Protein 2EJX (pdb70)

Organism: Sulfurisphaera tokodaii (strain DSM 16993 / JCM 10545 / NBRC 100140 / 7) (NCBI:txid273063)

InterPro domains:
  IPR021578 STK_08120-like [PF11485] (2-136)
  IPR023393 START-like domain superfamily [G3DSA:3.30.530.20] (1-136)

Solvent-accessible surface area: 7338 Å² total; per-residue (Å²): 162,24,82,62,77,1,127,3,139,33,75,3,80,27,0,15,82,1,0,6,36,1,43,7,0,0,49,33,0,13,11,47,33,92,58,65,97,43,101,87,101,49,41,0,71,3,87,6,113,12,99,82,68,62,13,132,3,108,11,93,0,106,119,48,143,73,33,5,99,0,75,7,52,22,98,81,13,64,12,48,0,21,0,91,54,101,73,97,66,2,0,25,0,3,15,68,46,107,52,184,130,23,38,153,44,6,106,79,83,7,38,69,25,1,57,92,0,24,135,57,6,40,103,31,0,125,106,32,65,110,139,64,184,91

Structure (mmCIF, N/CA/C/O backbone):
data_2EJX
#
_entry.id   2EJX
#
_cell.length_a   54.887
_cell.length_b   70.446
_cell.length_c   35.230
_cell.angle_alpha   90.00
_cell.angle_beta   90.00
_cell.angle_gamma   90.00
#
_symmetry.space_group_name_H-M   'P 21 21 2'
#
loop_
_entity.id
_entity.type
_entity.pdbx_description
1 polymer STK_08120
2 water water
#
loop_
_atom_site.group_PDB
_atom_site.id
_atom_site.type_symbol
_atom_site.label_atom_id
_atom_site.label_alt_id
_atom_site.label_comp_id
_atom_site.label_asym_id
_atom_site.label_entity_id
_atom_site.label_seq_id
_atom_site.pdbx_PDB_ins_code
_atom_site.Cartn_x
_atom_site.Cartn_y
_atom_site.Cartn_z
_atom_site.occupancy
_atom_site.B_iso_or_equiv
_atom_site.auth_seq_id
_atom_site.auth_comp_id
_atom_site.auth_asym_id
_atom_site.auth_atom_id
_atom_site.pdbx_PDB_model_num
ATOM 1 N N . LYS A 1 6 ? 3.547 10.992 16.532 1.00 40.35 3 LYS A N 1
ATOM 2 C CA . LYS A 1 6 ? 4.434 9.918 15.994 1.00 38.86 3 LYS A CA 1
ATOM 3 C C . LYS A 1 6 ? 5.197 10.415 14.776 1.00 37.68 3 LYS A C 1
ATOM 4 O O . LYS A 1 6 ? 4.697 11.291 14.047 1.00 38.02 3 LYS A O 1
ATOM 10 N N . VAL A 1 7 ? 6.402 9.869 14.572 1.00 34.10 4 VAL A N 1
ATOM 11 C CA . VAL A 1 7 ? 7.264 10.182 13.423 1.00 32.96 4 VAL A CA 1
ATOM 12 C C . VAL A 1 7 ? 7.311 8.869 12.660 1.00 31.48 4 VAL A C 1
ATOM 13 O O . VAL A 1 7 ? 7.441 7.815 13.282 1.00 31.19 4 VAL A O 1
ATOM 17 N N . GLU A 1 8 ? 7.159 8.911 11.337 1.00 30.00 5 GLU A N 1
ATOM 18 C CA . GLU A 1 8 ? 7.261 7.663 10.584 1.00 29.39 5 GLU A CA 1
ATOM 19 C C . GLU A 1 8 ? 7.919 7.802 9.231 1.00 26.67 5 GLU A C 1
ATOM 20 O O . GLU A 1 8 ? 8.150 8.905 8.757 1.00 26.74 5 GLU A O 1
ATOM 26 N N . LYS A 1 9 ? 8.176 6.661 8.602 1.00 25.09 6 LYS A N 1
ATOM 27 C CA . LYS A 1 9 ? 8.914 6.628 7.356 1.00 22.54 6 LYS A CA 1
ATOM 28 C C . LYS A 1 9 ? 8.640 5.300 6.696 1.00 22.33 6 LYS A C 1
ATOM 29 O O . LYS A 1 9 ? 8.756 4.266 7.331 1.00 22.08 6 LYS A O 1
ATOM 35 N N . GLU A 1 10 ? 8.324 5.329 5.397 1.00 21.77 7 GLU A N 1
ATOM 36 C CA . GLU A 1 10 ? 8.190 4.143 4.599 1.00 21.52 7 GLU A CA 1
ATOM 37 C C . GLU A 1 10 ? 9.546 3.890 4.012 1.00 22.56 7 GLU A C 1
ATOM 38 O O . GLU A 1 10 ? 10.223 4.849 3.622 1.00 23.42 7 GLU A O 1
ATOM 44 N N . ILE A 1 11 ? 9.958 2.619 4.006 1.00 21.84 8 ILE A N 1
ATOM 45 C CA . ILE A 1 11 ? 11.204 2.212 3.380 1.00 22.42 8 ILE A CA 1
ATOM 46 C C . ILE A 1 11 ? 10.905 1.144 2.359 1.00 23.29 8 ILE A C 1
ATOM 47 O O . ILE A 1 11 ? 10.237 0.138 2.666 1.00 23.36 8 ILE A O 1
ATOM 52 N N . LYS A 1 12 ? 11.465 1.334 1.161 1.00 23.89 9 LYS A N 1
ATOM 53 C CA . LYS A 1 12 ? 11.398 0.386 0.069 1.00 25.04 9 LYS A CA 1
ATOM 54 C C . LYS A 1 12 ? 12.718 -0.383 -0.016 1.00 25.13 9 LYS A C 1
ATOM 55 O O . LYS A 1 12 ? 13.795 0.218 0.072 1.00 24.46 9 LYS A O 1
ATOM 61 N N . THR A 1 13 ? 12.638 -1.696 -0.197 1.00 25.64 10 THR A N 1
ATOM 62 C CA . THR A 1 13 ? 13.839 -2.529 -0.249 1.00 26.78 10 THR A CA 1
ATOM 63 C C . THR A 1 13 ? 13.731 -3.644 -1.282 1.00 26.06 10 THR A C 1
ATOM 64 O O . THR A 1 13 ? 12.664 -4.208 -1.498 1.00 26.40 10 THR A O 1
ATOM 68 N N . ASN A 1 14 ? 14.844 -3.906 -1.964 1.00 27.79 11 ASN A N 1
ATOM 69 C CA . ASN A 1 14 ? 15.012 -5.087 -2.792 1.00 27.62 11 ASN A CA 1
ATOM 70 C C . ASN A 1 14 ? 15.725 -6.222 -2.077 1.00 27.51 11 ASN A C 1
ATOM 71 O O . ASN A 1 14 ? 16.050 -7.252 -2.693 1.00 27.17 11 ASN A O 1
ATOM 76 N N . GLN A 1 15 ? 16.037 -6.042 -0.793 1.00 26.90 12 GLN A N 1
ATOM 77 C CA . GLN A 1 15 ? 16.677 -7.106 -0.035 1.00 27.83 12 GLN A CA 1
ATOM 78 C C . GLN A 1 15 ? 15.575 -8.051 0.439 1.00 28.57 12 GLN A C 1
ATOM 79 O O . GLN A 1 15 ? 14.392 -7.669 0.413 1.00 30.34 12 GLN A O 1
ATOM 85 N N . ASP A 1 16 ? 15.925 -9.265 0.847 1.00 27.78 13 ASP A N 1
ATOM 86 C CA . ASP A 1 16 ? 14.918 -10.208 1.325 1.00 29.79 13 ASP A CA 1
ATOM 87 C C . ASP A 1 16 ? 14.257 -9.564 2.532 1.00 28.82 13 ASP A C 1
ATOM 88 O O . ASP A 1 16 ? 14.918 -9.294 3.537 1.00 26.62 13 ASP A O 1
ATOM 93 N N . ILE A 1 17 ? 12.961 -9.342 2.425 1.00 28.59 14 ILE A N 1
ATOM 94 C CA . ILE A 1 17 ? 12.243 -8.574 3.439 1.00 29.53 14 ILE A CA 1
ATOM 95 C C . ILE A 1 17 ? 12.283 -9.207 4.820 1.00 28.81 14 ILE A C 1
ATOM 96 O O . ILE A 1 17 ? 12.220 -8.509 5.806 1.00 28.22 14 ILE A O 1
ATOM 101 N N . ASP A 1 18 ? 12.371 -10.526 4.889 1.00 28.16 15 ASP A N 1
ATOM 102 C CA . ASP A 1 18 ? 12.331 -11.179 6.153 1.00 27.56 15 ASP A CA 1
ATOM 103 C C . ASP A 1 18 ? 13.675 -11.053 6.834 1.00 25.81 15 ASP A C 1
ATOM 104 O O . ASP A 1 18 ? 13.758 -10.829 8.038 1.00 26.07 15 ASP A O 1
ATOM 109 N N . VAL A 1 19 ? 14.732 -11.061 6.041 1.00 23.30 16 VAL A N 1
ATOM 110 C CA . VAL A 1 19 ? 16.063 -10.735 6.572 1.00 21.74 16 VAL A CA 1
ATOM 111 C C . VAL A 1 19 ? 16.117 -9.316 7.109 1.00 20.95 16 VAL A C 1
ATOM 112 O O . VAL A 1 19 ? 16.658 -9.093 8.188 1.00 20.66 16 VAL A O 1
ATOM 116 N N . VAL A 1 20 ? 15.570 -8.374 6.360 1.00 19.97 17 VAL A N 1
ATOM 117 C CA . VAL A 1 20 ? 15.566 -6.991 6.786 1.00 21.10 17 VAL A CA 1
ATOM 118 C C . VAL A 1 20 ? 14.825 -6.791 8.112 1.00 21.34 17 VAL A C 1
ATOM 119 O O . VAL A 1 20 ? 15.301 -6.091 9.015 1.00 20.68 17 VAL A O 1
ATOM 123 N N . MET A 1 21 ? 13.627 -7.357 8.179 1.00 22.75 18 MET A N 1
ATOM 124 C CA . MET A 1 21 ? 12.834 -7.341 9.421 1.00 23.89 18 MET A CA 1
ATOM 125 C C . MET A 1 21 ? 13.613 -7.949 10.598 1.00 25.27 18 MET A C 1
ATOM 126 O O . MET A 1 21 ? 13.584 -7.422 11.727 1.00 25.61 18 MET A O 1
ATOM 131 N N . THR A 1 22 ? 14.257 -9.086 10.373 1.00 24.55 19 THR A N 1
ATOM 132 C CA . THR A 1 22 ? 15.089 -9.706 11.400 1.00 25.32 19 THR A CA 1
ATOM 133 C C . THR A 1 22 ? 16.210 -8.797 11.912 1.00 24.46 19 THR A C 1
ATOM 134 O O . THR A 1 22 ? 16.444 -8.725 13.117 1.00 24.84 19 THR A O 1
ATOM 138 N N . ILE A 1 23 ? 16.915 -8.108 11.001 1.00 23.16 20 ILE A N 1
ATOM 139 C CA . ILE A 1 23 ? 17.926 -7.149 11.385 1.00 22.91 20 ILE A CA 1
ATOM 140 C C . ILE A 1 23 ? 17.314 -5.993 12.214 1.00 23.13 20 ILE A C 1
ATOM 141 O O . ILE A 1 23 ? 17.881 -5.596 13.216 1.00 23.43 20 ILE A O 1
ATOM 146 N N . PHE A 1 24 ? 16.159 -5.512 11.829 1.00 23.59 21 PHE A N 1
ATOM 147 C CA . PHE A 1 24 ? 15.501 -4.438 12.579 1.00 24.92 21 PHE A CA 1
ATOM 148 C C . PHE A 1 24 ? 15.105 -4.896 13.998 1.00 25.36 21 PHE A C 1
ATOM 149 O O . PHE A 1 24 ? 15.045 -4.059 14.916 1.00 26.24 21 PHE A O 1
ATOM 157 N N . SER A 1 25 ? 14.923 -6.216 14.187 1.00 25.19 22 SER A N 1
ATOM 158 C CA . SER A 1 25 ? 14.604 -6.793 15.540 1.00 24.74 22 SER A CA 1
ATOM 159 C C . SER A 1 25 ? 15.820 -6.850 16.455 1.00 26.09 22 SER A C 1
ATOM 160 O O . SER A 1 25 ? 15.705 -7.146 17.645 1.00 25.22 22 SER A O 1
ATOM 163 N N . ASP A 1 26 ? 17.016 -6.626 15.908 1.00 24.90 23 ASP A N 1
ATOM 164 C CA . ASP A 1 26 ? 18.215 -6.449 16.730 1.00 26.80 23 ASP A CA 1
ATOM 165 C C . ASP A 1 26 ? 18.380 -4.998 17.197 1.00 27.32 23 ASP A C 1
ATOM 166 O O . ASP A 1 26 ? 18.670 -4.091 16.402 1.00 25.87 23 ASP A O 1
ATOM 171 N N . PRO A 1 27 ? 18.247 -4.760 18.516 1.00 27.02 24 PRO A N 1
ATOM 172 C CA . PRO A 1 27 ? 18.319 -3.362 18.918 1.00 26.79 24 PRO A CA 1
ATOM 173 C C . PRO A 1 27 ? 19.692 -2.743 18.723 1.00 25.85 24 PRO A C 1
ATOM 174 O O . PRO A 1 27 ? 19.799 -1.528 18.622 1.00 26.28 24 PRO A O 1
ATOM 178 N N . ALA A 1 28 ? 20.742 -3.562 18.632 1.00 24.72 25 ALA A N 1
ATOM 179 C CA . ALA A 1 28 ? 22.086 -3.058 18.375 1.00 25.78 25 ALA A CA 1
ATOM 180 C C . ALA A 1 28 ? 22.166 -2.450 16.976 1.00 25.16 25 ALA A C 1
ATOM 181 O O . ALA A 1 28 ? 23.038 -1.650 16.683 1.00 25.85 25 ALA A O 1
ATOM 183 N N . PHE A 1 29 ? 21.254 -2.860 16.110 1.00 24.79 26 PHE A N 1
ATOM 184 C CA . PHE A 1 29 ? 21.139 -2.226 14.794 1.00 24.85 26 PHE A CA 1
ATOM 185 C C . PHE A 1 29 ? 20.271 -0.988 14.869 1.00 24.23 26 PHE A C 1
ATOM 186 O O . PHE A 1 29 ? 20.734 0.169 14.637 1.00 26.04 26 PHE A O 1
ATOM 194 N N . THR A 1 30 ? 19.030 -1.232 15.296 1.00 25.23 27 THR A N 1
ATOM 195 C CA . THR A 1 30 ? 17.914 -0.297 15.132 1.00 24.13 27 THR A CA 1
ATOM 196 C C . THR A 1 30 ? 18.079 0.976 15.968 1.00 24.07 27 THR A C 1
ATOM 197 O O . THR A 1 30 ? 17.801 2.068 15.475 1.00 23.62 27 THR A O 1
ATOM 201 N N . ILE A 1 31 ? 18.522 0.846 17.219 1.00 24.67 28 ILE A N 1
ATOM 202 C CA . ILE A 1 31 ? 18.589 2.004 18.115 1.00 24.69 28 ILE A CA 1
ATOM 203 C C . ILE A 1 31 ? 19.657 3.025 17.682 1.00 25.32 28 ILE A C 1
ATOM 204 O O . ILE A 1 31 ? 19.343 4.200 17.569 1.00 25.25 28 ILE A O 1
ATOM 209 N N . PRO A 1 32 ? 20.926 2.596 17.433 1.00 25.65 29 PRO A N 1
ATOM 210 C CA . PRO A 1 32 ? 21.903 3.566 16.936 1.00 26.26 29 PRO A CA 1
ATOM 211 C C . PRO A 1 32 ? 21.525 4.170 15.575 1.00 25.80 29 PRO A C 1
ATOM 212 O O . PRO A 1 32 ? 21.832 5.336 15.305 1.00 26.45 29 PRO A O 1
ATOM 216 N N . GLN A 1 33 ? 20.820 3.410 14.758 1.00 25.71 30 GLN A N 1
ATOM 217 C CA . GLN A 1 33 ? 20.396 3.909 13.424 1.00 25.18 30 GLN A CA 1
ATOM 218 C C . GLN A 1 33 ? 19.343 5.000 13.476 1.00 26.33 30 GLN A C 1
ATOM 219 O O . GLN A 1 33 ? 19.326 5.860 12.582 1.00 25.64 30 GLN A O 1
ATOM 225 N N . ILE A 1 34 ? 18.464 4.934 14.496 1.00 24.61 31 ILE A N 1
ATOM 226 C CA . ILE A 1 34 ? 17.254 5.791 14.539 1.00 25.34 31 ILE A CA 1
ATOM 227 C C . ILE A 1 34 ? 17.263 6.854 15.627 1.00 24.25 31 ILE A C 1
ATOM 228 O O . ILE A 1 34 ? 16.914 8.016 15.383 1.00 23.51 31 ILE A O 1
ATOM 233 N N . PHE A 1 35 ? 17.707 6.481 16.833 1.00 25.83 32 PHE A N 1
ATOM 234 C CA . PHE A 1 35 ? 17.654 7.404 17.955 1.00 26.13 32 PHE A CA 1
ATOM 235 C C . PHE A 1 35 ? 18.676 8.535 17.777 1.00 26.62 32 PHE A C 1
ATOM 236 O O . PHE A 1 35 ? 19.678 8.329 17.093 1.00 26.57 32 PHE A O 1
ATOM 244 N N . PRO A 1 36 ? 18.404 9.743 18.342 1.00 26.70 33 PRO A N 1
ATOM 245 C CA . PRO A 1 36 ? 19.372 10.842 18.170 1.00 26.81 33 PRO A CA 1
ATOM 246 C C . PRO A 1 36 ? 20.705 10.636 18.883 1.00 26.71 33 PRO A C 1
ATOM 247 O O . PRO A 1 36 ? 20.730 10.520 20.109 1.00 28.32 33 PRO A O 1
ATOM 251 N N . GLY A 1 37 ? 21.792 10.613 18.119 1.00 26.28 34 GLY A N 1
ATOM 252 C CA . GLY A 1 37 ? 23.152 10.759 18.675 1.00 26.81 34 GLY A CA 1
ATOM 253 C C . GLY A 1 37 ? 23.537 9.687 19.687 1.00 26.18 34 GLY A C 1
ATOM 254 O O . GLY A 1 37 ? 24.161 9.992 20.701 1.00 25.63 34 GLY A O 1
ATOM 255 N N . ILE A 1 38 ? 23.187 8.433 19.389 1.00 26.17 35 ILE A N 1
ATOM 256 C CA . ILE A 1 38 ? 23.561 7.287 20.242 1.00 27.20 35 ILE A CA 1
ATOM 257 C C . ILE A 1 38 ? 25.084 7.104 20.304 1.00 27.94 35 ILE A C 1
ATOM 258 O O . ILE A 1 38 ? 25.743 7.001 19.269 1.00 28.22 35 ILE A O 1
ATOM 263 N N . ALA A 1 39 ? 25.641 7.095 21.512 1.00 29.90 36 ALA A N 1
ATOM 264 C CA . ALA A 1 39 ? 27.096 6.959 21.683 1.00 31.61 36 ALA A CA 1
ATOM 265 C C . ALA A 1 39 ? 27.521 5.697 22.475 1.00 32.85 36 ALA A C 1
ATOM 266 O O . ALA A 1 39 ? 28.719 5.358 22.523 1.00 34.29 36 ALA A O 1
ATOM 268 N N . SER A 1 40 ? 26.545 5.046 23.095 1.00 32.18 37 SER A N 1
ATOM 269 C CA . SER A 1 40 ? 26.725 3.784 23.816 1.00 33.34 37 SER A CA 1
ATOM 270 C C . SER A 1 40 ? 25.531 2.862 23.588 1.00 33.27 37 SER A C 1
ATOM 271 O O . SER A 1 40 ? 24.405 3.322 23.480 1.00 32.68 37 SER A O 1
ATOM 274 N N . ILE A 1 41 ? 25.772 1.554 23.487 1.00 33.41 38 ILE A N 1
ATOM 275 C CA . ILE A 1 41 ? 24.686 0.583 23.404 1.00 35.10 38 ILE A CA 1
ATOM 276 C C . ILE A 1 41 ? 25.192 -0.728 24.013 1.00 36.38 38 ILE A C 1
ATOM 277 O O . ILE A 1 41 ? 26.331 -1.099 23.781 1.00 36.27 38 ILE A O 1
ATOM 282 N N . LYS A 1 42 ? 24.351 -1.352 24.832 1.00 38.23 39 LYS A N 1
ATOM 283 C CA . LYS A 1 42 ? 24.642 -2.623 25.485 1.00 40.34 39 LYS A CA 1
ATOM 284 C C . LYS A 1 42 ? 23.556 -3.593 25.083 1.00 41.84 39 LYS A C 1
ATOM 285 O O . LYS A 1 42 ? 22.373 -3.334 25.319 1.00 41.41 39 LYS A O 1
ATOM 291 N N . CYS A 1 43 ? 23.956 -4.704 24.468 1.00 43.82 40 CYS A N 1
ATOM 292 C CA . CYS A 1 43 ? 23.017 -5.696 23.920 1.00 46.65 40 CYS A CA 1
ATOM 293 C C . CYS A 1 43 ? 23.376 -7.143 24.260 1.00 48.15 40 CYS A C 1
ATOM 294 O O . CYS A 1 43 ? 23.410 -8.040 23.401 1.00 48.61 40 CYS A O 1
ATOM 297 N N . ILE A 1 44 ? 23.707 -7.293 25.528 1.00 49.41 41 ILE A N 1
ATOM 298 C CA . ILE A 1 44 ? 23.733 -8.523 26.306 1.00 51.30 41 ILE A CA 1
ATOM 299 C C . ILE A 1 44 ? 22.806 -9.669 25.817 1.00 51.73 41 ILE A C 1
ATOM 300 O O . ILE A 1 44 ? 23.177 -10.429 24.912 1.00 51.99 41 ILE A O 1
ATOM 305 N N . GLU A 1 45 ? 21.627 -9.787 26.445 1.00 51.76 42 GLU A N 1
ATOM 306 C CA . GLU A 1 45 ? 20.555 -10.700 26.055 1.00 52.08 42 GLU A CA 1
ATOM 307 C C . GLU A 1 45 ? 19.938 -10.135 24.764 1.00 51.42 42 GLU A C 1
ATOM 308 O O . GLU A 1 45 ? 19.845 -8.905 24.625 1.00 51.46 42 GLU A O 1
ATOM 314 N N . PRO A 1 46 ? 19.500 -11.019 23.823 1.00 50.46 43 PRO A N 1
ATOM 315 C CA . PRO A 1 46 ? 19.209 -10.600 22.418 1.00 48.86 43 PRO A CA 1
ATOM 316 C C . PRO A 1 46 ? 17.981 -9.703 22.254 1.00 46.95 43 PRO A C 1
ATOM 317 O O . PRO A 1 46 ? 17.799 -9.059 21.198 1.00 47.06 43 PRO A O 1
ATOM 321 N N . GLU A 1 47 ? 17.137 -9.665 23.276 1.00 43.23 44 GLU A N 1
ATOM 322 C CA . GLU A 1 47 ? 15.941 -8.860 23.194 1.00 41.25 44 GLU A CA 1
ATOM 323 C C . GLU A 1 47 ? 15.941 -7.656 24.137 1.00 38.84 44 GLU A C 1
ATOM 324 O O . GLU A 1 47 ? 14.917 -7.022 24.264 1.00 39.38 44 GLU A O 1
ATOM 330 N N . ILE A 1 48 ? 17.066 -7.375 24.801 1.00 35.91 45 ILE A N 1
ATOM 331 C CA . ILE A 1 48 ? 17.154 -6.241 25.732 1.00 35.11 45 ILE A CA 1
ATOM 332 C C . ILE A 1 48 ? 18.291 -5.314 25.379 1.00 33.81 45 ILE A C 1
ATOM 333 O O . ILE A 1 48 ? 19.347 -5.762 24.947 1.00 34.71 45 ILE A O 1
ATOM 338 N N . PHE A 1 49 ? 18.097 -4.011 25.587 1.00 31.45 46 PHE A N 1
ATOM 339 C CA . PHE A 1 49 ? 19.155 -3.084 25.337 1.00 30.21 46 PHE A CA 1
ATOM 340 C C . PHE A 1 49 ? 19.150 -1.937 26.332 1.00 30.32 46 PHE A C 1
ATOM 341 O O . PHE A 1 49 ? 18.116 -1.605 26.907 1.00 29.56 46 PHE A O 1
ATOM 349 N N . GLU A 1 50 ? 20.324 -1.359 26.506 1.00 30.57 47 GLU A N 1
ATOM 350 C CA . GLU A 1 50 ? 20.486 -0.063 27.157 1.00 31.8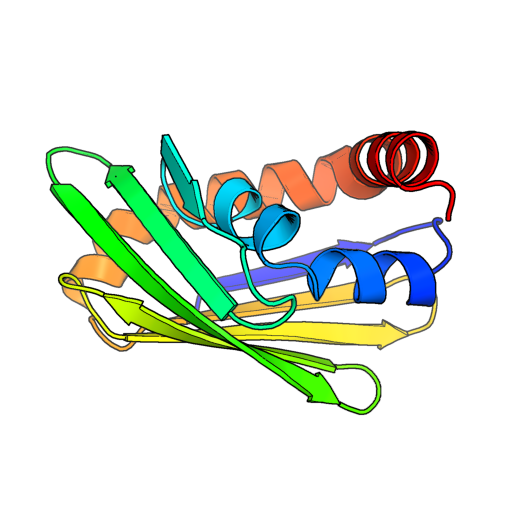1 47 GLU A CA 1
ATOM 351 C C . GLU A 1 50 ? 21.365 0.780 26.255 1.00 31.82 47 GLU A C 1
ATOM 352 O O . GLU A 1 50 ? 22.407 0.315 25.742 1.00 33.01 47 GLU A O 1
ATOM 358 N N . ALA A 1 51 ? 20.986 2.040 26.085 1.00 30.46 48 ALA A N 1
ATOM 359 C CA . ALA A 1 51 ? 21.774 2.926 25.275 1.00 29.03 48 ALA A CA 1
ATOM 360 C C . ALA A 1 51 ? 21.821 4.339 25.873 1.00 28.74 48 ALA A C 1
ATOM 361 O O . ALA A 1 51 ? 20.982 4.704 26.691 1.00 27.97 48 ALA A O 1
ATOM 363 N N . GLU A 1 52 ? 22.832 5.083 25.455 1.00 28.30 49 GLU A N 1
ATOM 364 C CA . GLU A 1 52 ? 23.033 6.464 25.859 1.00 29.53 49 GLU A CA 1
ATOM 365 C C . GLU A 1 52 ? 23.239 7.293 24.619 1.00 27.98 49 GLU A C 1
ATOM 366 O O . GLU A 1 52 ? 23.963 6.912 23.700 1.00 26.56 49 GLU A O 1
ATOM 372 N N . GLY A 1 53 ? 22.605 8.458 24.587 1.00 27.83 50 GLY A N 1
ATOM 373 C CA . GLY A 1 53 ? 22.839 9.360 23.495 1.00 27.67 50 GLY A CA 1
ATOM 374 C C . GLY A 1 53 ? 22.773 10.813 23.967 1.00 28.70 50 GLY A C 1
ATOM 375 O O . GLY A 1 53 ? 22.493 11.093 25.135 1.00 26.62 50 GLY A O 1
ATOM 376 N N . LYS A 1 54 ? 22.986 11.712 23.016 1.00 29.07 51 LYS A N 1
ATOM 377 C CA . LYS A 1 54 ? 22.842 13.158 23.237 1.00 30.49 51 LYS A CA 1
ATOM 378 C C . LYS A 1 54 ? 22.372 13.870 21.962 1.00 31.26 51 LYS A C 1
ATOM 379 O O . LYS A 1 54 ? 22.769 13.509 20.844 1.00 32.77 51 LYS A O 1
ATOM 385 N N . PHE A 1 55 ? 21.514 14.879 22.127 1.00 30.39 52 PHE A N 1
ATOM 386 C CA . PHE A 1 55 ? 21.199 15.804 21.039 1.00 30.30 52 PHE A CA 1
ATOM 387 C C . PHE A 1 55 ? 21.005 17.177 21.680 1.00 29.88 52 PHE A C 1
ATOM 388 O O . PHE A 1 55 ? 20.494 17.273 22.809 1.00 29.19 52 PHE A O 1
ATOM 396 N N . LEU A 1 56 ? 21.445 18.210 20.977 1.00 29.57 53 LEU A N 1
ATOM 397 C CA . LEU A 1 56 ? 21.560 19.543 21.564 1.00 30.83 53 LEU A CA 1
ATOM 398 C C . LEU A 1 56 ? 22.302 19.421 22.910 1.00 31.22 53 LEU A C 1
ATOM 399 O O . LEU A 1 56 ? 23.296 18.690 22.988 1.00 31.31 53 LEU A O 1
ATOM 404 N N . ALA A 1 57 ? 21.824 20.099 23.957 1.00 32.03 54 ALA A N 1
ATOM 405 C CA . ALA A 1 57 ? 22.458 20.003 25.278 1.00 31.64 54 ALA A CA 1
ATOM 406 C C . ALA A 1 57 ? 22.006 18.810 26.121 1.00 31.42 54 ALA A C 1
ATOM 407 O O . ALA A 1 57 ? 22.440 18.660 27.270 1.00 32.22 54 ALA A O 1
ATOM 409 N N . PHE A 1 58 ? 21.193 17.928 25.541 1.00 30.19 55 PHE A N 1
ATOM 410 C CA . PHE A 1 58 ? 20.507 16.921 26.317 1.00 29.91 55 PHE A CA 1
ATOM 411 C C . PHE A 1 58 ? 21.012 15.498 26.159 1.00 29.15 55 PHE A C 1
ATOM 412 O O . PHE A 1 58 ? 20.683 14.851 25.190 1.00 28.41 55 PHE A O 1
ATOM 420 N N . SER A 1 59 ? 21.763 15.024 27.144 1.00 29.44 56 SER A N 1
ATOM 421 C CA . SER A 1 59 ? 22.099 13.605 27.249 1.00 30.34 56 SER A CA 1
ATOM 422 C C . SER A 1 59 ? 20.911 12.810 27.740 1.00 29.97 56 SER A C 1
ATOM 423 O O . SER A 1 59 ? 20.105 13.278 28.571 1.00 31.05 56 SER A O 1
ATOM 426 N N . TYR A 1 60 ? 20.800 11.570 27.265 1.00 29.52 57 TYR A N 1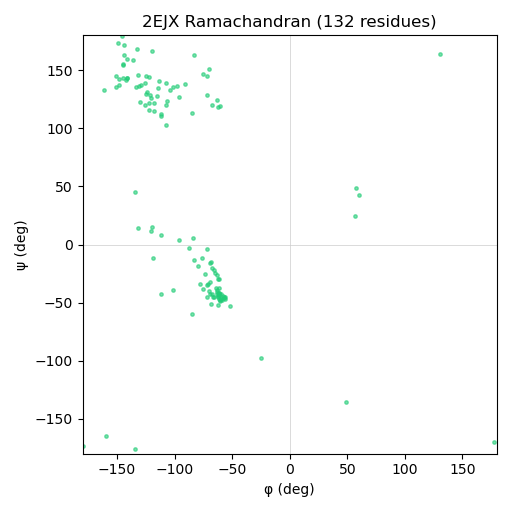
ATOM 427 C CA . TYR A 1 60 ? 19.734 10.722 27.734 1.00 28.31 57 TYR A CA 1
ATOM 428 C C . TYR A 1 60 ? 20.219 9.285 27.803 1.00 28.97 57 TYR A C 1
ATOM 429 O O . TYR A 1 60 ? 21.193 8.908 27.127 1.00 28.90 57 TYR A O 1
ATOM 438 N N . LYS A 1 61 ? 19.563 8.535 28.673 1.00 28.74 58 LYS A N 1
ATOM 439 C CA . LYS A 1 61 ? 19.792 7.095 28.848 1.00 30.35 58 LYS A CA 1
ATOM 440 C C . LYS A 1 61 ? 18.512 6.391 28.499 1.00 31.14 58 LYS A C 1
ATOM 441 O O . LYS A 1 61 ? 17.465 6.661 29.112 1.00 32.11 58 LYS A O 1
ATOM 447 N N . VAL A 1 62 ? 18.562 5.489 27.529 1.00 30.51 59 VAL A N 1
ATOM 448 C CA . VAL A 1 62 ? 17.378 4.755 27.141 1.00 30.21 59 VAL A CA 1
ATOM 449 C C . VAL A 1 62 ? 17.667 3.240 27.306 1.00 29.61 59 VAL A C 1
ATOM 450 O O . VAL A 1 62 ? 18.816 2.785 27.135 1.00 31.10 59 VAL A O 1
ATOM 454 N N . LYS A 1 63 ? 16.649 2.502 27.723 1.00 28.63 60 LYS A N 1
ATOM 455 C CA . LYS A 1 63 ? 16.734 1.030 27.749 1.00 28.14 60 LYS A CA 1
ATOM 456 C C . LYS A 1 63 ? 15.362 0.469 27.389 1.00 26.70 60 LYS A C 1
ATOM 457 O O . LYS A 1 63 ? 14.357 1.172 27.387 1.00 27.81 60 LYS A O 1
ATOM 463 N N . GLY A 1 64 ? 15.292 -0.793 27.016 1.00 25.86 61 GLY A N 1
ATOM 464 C CA . GLY A 1 64 ? 14.033 -1.313 26.553 1.00 25.06 61 GLY A CA 1
ATOM 465 C C . GLY A 1 64 ? 14.115 -2.775 26.096 1.00 25.16 61 GLY A C 1
ATOM 466 O O . GLY A 1 64 ? 15.132 -3.424 26.296 1.00 24.72 61 GLY A O 1
ATOM 467 N N . ARG A 1 65 ? 13.040 -3.234 25.475 1.00 26.19 62 ARG A N 1
ATOM 468 C CA . ARG A 1 65 ? 12.837 -4.652 25.119 1.00 27.91 62 ARG 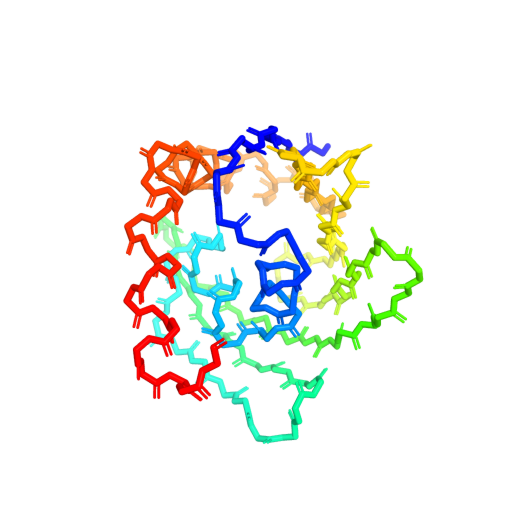A CA 1
ATOM 469 C C . ARG A 1 65 ? 12.175 -4.763 23.764 1.00 28.10 62 ARG A C 1
ATOM 470 O O . ARG A 1 65 ? 11.318 -3.976 23.424 1.00 28.43 62 ARG A O 1
ATOM 478 N N . VAL A 1 66 ? 12.580 -5.775 22.997 1.00 28.37 63 VAL A N 1
ATOM 479 C CA . VAL A 1 66 ? 12.060 -6.033 21.663 1.00 28.04 63 VAL A CA 1
ATOM 480 C C . VAL A 1 66 ? 11.095 -7.216 21.709 1.00 29.41 63 VAL A C 1
ATOM 481 O O . VAL A 1 66 ? 11.375 -8.254 22.356 1.00 29.63 63 VAL A O 1
ATOM 485 N N . TYR A 1 67 ? 9.942 -7.041 21.074 1.00 29.58 64 TYR A N 1
ATOM 486 C CA . TYR A 1 67 ? 8.964 -8.081 20.944 1.00 30.97 64 TYR A CA 1
ATOM 487 C C . TYR A 1 67 ? 8.752 -8.299 19.457 1.00 32.54 64 TYR A C 1
ATOM 488 O O . TYR A 1 67 ? 8.551 -7.343 18.693 1.00 31.72 64 TYR A O 1
ATOM 497 N N . LYS A 1 68 ? 8.858 -9.562 19.060 1.00 33.16 65 LYS A N 1
ATOM 498 C CA . LYS A 1 68 ? 8.635 -9.986 17.689 1.00 34.12 65 LYS A CA 1
ATOM 499 C C . LYS A 1 68 ? 7.226 -10.541 17.495 1.00 34.36 65 LYS A C 1
ATOM 500 O O . LYS A 1 68 ? 6.713 -11.301 18.334 1.00 36.40 65 LYS A O 1
ATOM 506 N N . GLY A 1 69 ? 6.583 -10.155 16.399 1.00 33.65 66 GLY A N 1
ATOM 50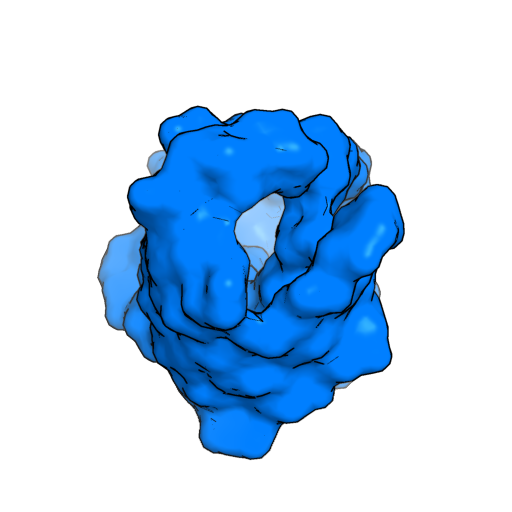7 C CA . GLY A 1 69 ? 5.263 -10.638 16.069 1.00 32.93 66 GLY A CA 1
ATOM 508 C C . GLY A 1 69 ? 5.179 -11.046 14.621 1.00 32.46 66 GLY A C 1
ATOM 509 O O . GLY A 1 69 ? 6.168 -11.026 13.899 1.00 32.27 66 GLY A O 1
ATOM 510 N N . VAL A 1 70 ? 3.993 -11.428 14.183 1.00 32.08 67 VAL A N 1
ATOM 511 C CA . VAL A 1 70 ? 3.802 -11.674 12.779 1.00 32.07 67 VAL A CA 1
ATOM 512 C C . VAL A 1 70 ? 4.064 -10.346 12.077 1.00 31.36 67 VAL A C 1
ATOM 513 O O . VAL A 1 70 ? 3.422 -9.332 12.345 1.00 30.32 67 VAL A O 1
ATOM 517 N N . ASP A 1 71 ? 5.068 -10.352 11.220 1.00 31.40 68 ASP A N 1
ATOM 518 C CA . ASP A 1 71 ? 5.324 -9.193 10.329 1.00 31.78 68 ASP A CA 1
ATOM 519 C C . ASP A 1 71 ? 5.533 -7.873 11.069 1.00 31.37 68 ASP A C 1
ATOM 520 O O . ASP A 1 71 ? 5.357 -6.783 10.510 1.00 31.47 68 ASP A O 1
ATOM 525 N N . GLU A 1 72 ? 5.968 -7.959 12.323 1.00 31.45 69 GLU A N 1
ATOM 526 C CA . GLU A 1 72 ? 6.101 -6.757 13.130 1.00 32.47 69 GLU A CA 1
ATOM 527 C C . GLU A 1 72 ? 7.203 -6.904 14.159 1.00 31.12 69 GLU A C 1
ATOM 528 O O . GLU A 1 72 ? 7.446 -8.004 14.663 1.00 31.41 69 GLU A O 1
ATOM 534 N N . VAL A 1 73 ? 7.904 -5.804 14.433 1.00 29.55 70 VAL A N 1
ATOM 535 C CA . VAL A 1 73 ? 8.887 -5.730 15.512 1.00 28.36 70 VAL A CA 1
ATOM 536 C C . VAL A 1 73 ? 8.439 -4.535 16.366 1.00 28.91 70 VAL A C 1
ATOM 537 O O . VAL A 1 73 ? 8.226 -3.471 15.843 1.00 26.79 70 VAL A O 1
ATOM 541 N N . ARG A 1 74 ? 8.315 -4.722 17.678 1.00 29.16 71 ARG A N 1
ATOM 542 C CA . ARG A 1 74 ? 7.832 -3.672 18.552 1.00 30.64 71 ARG A CA 1
ATOM 543 C C . ARG A 1 74 ? 8.889 -3.496 19.639 1.00 29.05 71 ARG A C 1
ATOM 544 O O . ARG A 1 74 ? 9.223 -4.443 20.344 1.00 30.20 71 ARG A O 1
ATOM 552 N N . ILE A 1 75 ? 9.470 -2.309 19.747 1.00 28.22 72 ILE A N 1
ATOM 553 C CA . ILE A 1 75 ? 10.524 -2.045 20.744 1.00 28.29 72 ILE A CA 1
ATOM 554 C C . ILE A 1 75 ? 9.940 -1.077 21.769 1.00 28.74 72 ILE A C 1
ATOM 555 O O . ILE A 1 75 ? 9.630 0.078 21.454 1.00 29.53 72 ILE A O 1
ATOM 560 N N . ILE A 1 76 ? 9.753 -1.573 22.983 1.00 28.13 73 ILE A N 1
ATOM 561 C CA . ILE A 1 76 ? 9.196 -0.749 24.068 1.00 27.52 73 ILE A CA 1
ATOM 562 C C . ILE A 1 76 ? 10.342 -0.196 24.891 1.00 26.49 73 ILE A C 1
ATOM 563 O O . ILE A 1 76 ? 11.229 -0.935 25.309 1.00 26.29 73 ILE A O 1
ATOM 568 N N . TYR A 1 77 ? 10.377 1.124 25.095 1.00 25.79 74 TYR A N 1
ATOM 569 C CA . TYR A 1 77 ? 11.533 1.694 25.772 1.00 25.61 74 TYR A CA 1
ATOM 570 C C . TYR A 1 77 ? 11.130 2.738 26.827 1.00 25.71 74 TYR A C 1
ATOM 571 O O . TYR A 1 77 ? 10.018 3.271 26.756 1.00 26.71 74 TYR A O 1
ATOM 580 N N . ASP A 1 78 ? 12.040 2.987 27.775 1.00 27.43 75 ASP A N 1
ATOM 581 C CA . ASP A 1 78 ? 11.932 4.083 28.764 1.00 28.14 75 ASP A CA 1
ATOM 582 C C . ASP A 1 78 ? 13.207 4.850 28.849 1.00 28.72 75 ASP A C 1
ATOM 583 O O . ASP A 1 78 ? 14.269 4.293 28.751 1.00 28.89 75 ASP A O 1
ATOM 588 N N . SER A 1 79 ? 13.135 6.156 29.087 1.00 29.66 76 SER A N 1
ATOM 589 C CA . SER A 1 79 ? 14.359 6.922 29.252 1.00 30.89 76 SER A CA 1
ATOM 590 C C . SER A 1 79 ? 14.075 8.056 30.203 1.00 31.48 76 SER A C 1
ATOM 591 O O . SER A 1 79 ? 12.912 8.264 30.569 1.00 32.12 76 SER A O 1
ATOM 594 N N . ASP A 1 80 ? 15.133 8.784 30.564 1.00 33.08 77 ASP A N 1
ATOM 595 C CA . ASP A 1 80 ? 15.019 9.961 31.442 1.00 33.76 77 ASP A CA 1
ATOM 596 C C . ASP A 1 80 ? 14.358 11.148 30.724 1.00 34.41 77 ASP A C 1
ATOM 597 O O . ASP A 1 80 ? 14.121 12.199 31.337 1.00 34.84 77 ASP A O 1
ATOM 602 N N . ARG A 1 81 ? 14.068 10.982 29.432 1.00 33.11 78 ARG A N 1
ATOM 603 C CA . ARG A 1 81 ? 13.483 12.070 28.632 1.00 33.20 78 ARG A CA 1
ATOM 604 C C . ARG A 1 81 ? 12.133 11.650 28.051 1.00 31.88 78 ARG A C 1
ATOM 605 O O . ARG A 1 81 ? 11.620 12.298 27.153 1.00 33.02 78 ARG A O 1
ATOM 613 N N . GLY A 1 82 ? 11.580 10.537 28.518 1.00 30.49 79 GLY A N 1
ATOM 614 C CA . GLY A 1 82 ? 10.264 10.106 28.045 1.00 29.96 79 GLY A CA 1
ATOM 615 C C . GLY A 1 82 ? 10.293 8.639 27.639 1.00 29.63 79 GLY A C 1
ATOM 616 O O . GLY A 1 82 ? 11.364 8.077 27.450 1.00 28.67 79 GLY A O 1
ATOM 617 N N . ASN A 1 83 ? 9.118 8.033 27.514 1.00 28.81 80 ASN A N 1
ATOM 618 C CA . ASN A 1 83 ? 8.993 6.588 27.205 1.00 28.22 80 ASN A CA 1
ATOM 619 C C . ASN A 1 83 ? 8.242 6.463 25.887 1.00 27.16 80 ASN A C 1
ATOM 620 O O . ASN A 1 83 ? 7.635 7.427 25.402 1.00 27.27 80 ASN A O 1
ATOM 625 N N . GLY A 1 84 ? 8.262 5.277 25.286 1.00 26.35 81 GLY A N 1
ATOM 626 C CA . GLY A 1 84 ? 7.632 5.138 24.006 1.00 26.51 81 GLY A CA 1
ATOM 627 C C . GLY A 1 84 ? 7.699 3.760 23.410 1.00 26.24 81 GLY A C 1
ATOM 628 O O . GLY A 1 84 ? 8.119 2.823 24.080 1.00 26.05 81 GLY A O 1
ATOM 629 N N . ILE A 1 85 ? 7.232 3.659 22.160 1.00 26.03 82 ILE A N 1
ATOM 630 C CA . ILE A 1 85 ? 7.340 2.414 21.372 1.00 26.79 82 ILE A CA 1
ATOM 631 C C . ILE A 1 85 ? 7.855 2.733 19.967 1.00 26.14 82 ILE A C 1
ATOM 632 O O . ILE A 1 85 ? 7.397 3.685 19.320 1.00 25.49 82 ILE A O 1
ATOM 637 N N . LEU A 1 86 ? 8.800 1.924 19.502 1.00 25.83 83 LEU A N 1
ATOM 638 C CA . LEU A 1 86 ? 9.227 1.960 18.097 1.00 25.66 83 LEU A CA 1
ATOM 639 C C . LEU A 1 86 ? 8.684 0.731 17.387 1.00 25.50 83 LEU A C 1
ATOM 640 O O . LEU A 1 86 ? 8.957 -0.406 17.796 1.00 26.78 83 LEU A O 1
ATOM 645 N N . TYR A 1 87 ? 7.932 0.958 16.319 1.00 25.67 84 TYR A N 1
ATOM 646 C CA . TYR A 1 87 ? 7.417 -0.141 15.517 1.00 26.55 84 TYR A CA 1
ATOM 647 C C . TYR A 1 87 ? 8.136 -0.242 14.190 1.00 25.54 84 TYR A C 1
ATOM 648 O O . TYR A 1 87 ? 8.375 0.764 13.546 1.00 24.12 84 TYR A O 1
ATOM 657 N N . ILE A 1 88 ? 8.421 -1.479 13.779 1.00 25.52 85 ILE A N 1
ATOM 658 C CA . ILE A 1 88 ? 8.818 -1.767 12.404 1.00 25.25 85 ILE A CA 1
ATOM 659 C C . ILE A 1 88 ? 7.826 -2.802 11.806 1.00 26.00 85 ILE A C 1
ATOM 660 O O . ILE A 1 88 ? 7.708 -3.923 12.315 1.00 24.56 85 ILE A O 1
ATOM 665 N N . ARG A 1 89 ? 7.066 -2.400 10.771 1.00 27.02 86 ARG A N 1
ATOM 666 C CA . ARG A 1 89 ? 5.982 -3.229 10.249 1.00 28.36 86 ARG A CA 1
ATOM 667 C C . ARG A 1 89 ? 6.232 -3.555 8.783 1.00 27.49 86 ARG A C 1
ATOM 668 O O . ARG A 1 89 ? 6.480 -2.658 8.001 1.00 26.09 86 ARG A O 1
ATOM 676 N N . LYS A 1 90 ? 6.211 -4.846 8.445 1.00 27.75 87 LYS A N 1
ATOM 677 C CA . LYS A 1 90 ? 6.251 -5.250 7.071 1.00 27.70 87 LYS A CA 1
ATOM 678 C C . LYS A 1 90 ? 4.901 -4.905 6.431 1.00 29.11 87 LYS A C 1
ATOM 679 O O . LYS A 1 90 ? 3.855 -5.286 6.949 1.00 29.72 87 LYS A O 1
ATOM 685 N N . LYS A 1 91 ? 4.929 -4.209 5.296 1.00 28.59 88 LYS A N 1
ATOM 686 C CA . LYS A 1 91 ? 3.710 -3.846 4.574 1.00 30.30 88 LYS A CA 1
ATOM 687 C C . LYS A 1 91 ? 3.475 -4.753 3.378 1.00 31.53 88 LYS A C 1
ATOM 688 O O . LYS A 1 91 ? 2.318 -5.086 3.077 1.00 32.52 88 LYS A O 1
ATOM 694 N N . ASP A 1 92 ? 4.547 -5.122 2.663 1.00 30.93 89 ASP A N 1
ATOM 695 C CA . ASP A 1 92 ? 4.474 -6.139 1.601 1.00 31.49 89 ASP A CA 1
ATOM 696 C C . ASP A 1 92 ? 5.873 -6.645 1.399 1.00 31.84 89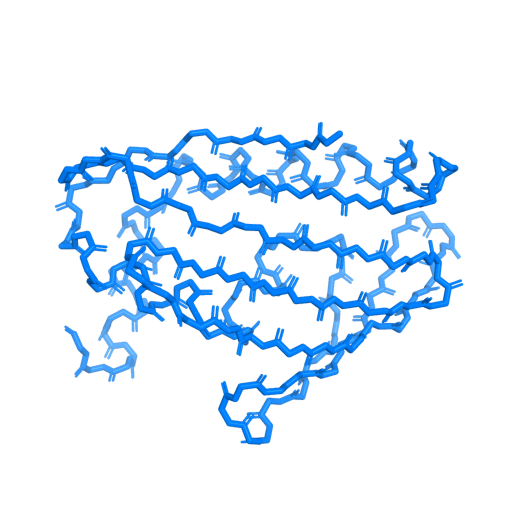 ASP A C 1
ATOM 697 O O . ASP A 1 92 ? 6.734 -6.367 2.252 1.00 30.39 89 ASP A O 1
ATOM 702 N N . ASN A 1 93 ? 6.109 -7.336 0.274 1.00 30.75 90 ASN A N 1
ATOM 703 C CA . ASN A 1 93 ? 7.405 -7.994 0.026 1.00 32.17 90 ASN A CA 1
ATOM 704 C C . ASN A 1 93 ? 8.581 -7.030 -0.191 1.00 30.25 90 ASN A C 1
ATOM 705 O O . ASN A 1 93 ? 9.754 -7.444 -0.155 1.00 29.58 90 ASN A O 1
ATOM 710 N N . ASN A 1 94 ? 8.285 -5.755 -0.433 1.00 28.65 91 ASN A N 1
ATOM 711 C CA . ASN A 1 94 ? 9.360 -4.797 -0.732 1.00 28.82 91 ASN A CA 1
ATOM 712 C C . ASN A 1 94 ? 9.278 -3.515 0.066 1.00 26.89 91 ASN A C 1
ATOM 713 O O . ASN A 1 94 ? 9.906 -2.553 -0.307 1.00 25.16 91 ASN A O 1
ATOM 718 N N . THR A 1 95 ? 8.457 -3.487 1.125 1.00 25.41 92 THR A N 1
ATOM 719 C CA . THR A 1 95 ? 8.136 -2.234 1.792 1.00 25.81 92 THR A CA 1
ATOM 720 C C . THR A 1 95 ? 7.908 -2.497 3.271 1.00 25.87 92 THR A C 1
ATOM 721 O O . THR A 1 95 ? 7.234 -3.466 3.638 1.00 26.55 92 THR A O 1
ATOM 725 N N . LEU A 1 96 ? 8.454 -1.615 4.099 1.00 25.40 93 LEU A N 1
ATOM 726 C CA . LEU A 1 96 ? 8.147 -1.609 5.492 1.00 25.49 93 LEU A CA 1
ATOM 727 C C . LEU A 1 96 ? 7.823 -0.204 5.972 1.00 24.95 93 LEU A C 1
ATOM 728 O O . LEU A 1 96 ? 8.030 0.786 5.250 1.00 23.20 93 LEU A O 1
ATOM 733 N N . GLN A 1 97 ? 7.287 -0.133 7.189 1.00 24.69 94 GLN A N 1
ATOM 734 C CA . GLN A 1 97 ? 7.015 1.154 7.837 1.00 24.49 94 GLN A CA 1
ATOM 735 C C . GLN A 1 97 ? 7.675 1.177 9.190 1.00 23.49 94 GLN A C 1
ATOM 736 O O . GLN A 1 97 ? 7.587 0.198 9.928 1.00 23.20 94 GLN A O 1
ATOM 742 N N . ILE A 1 98 ? 8.274 2.315 9.533 1.00 22.87 95 ILE A N 1
ATOM 743 C CA . ILE A 1 98 ? 8.842 2.568 10.863 1.00 23.48 95 ILE A CA 1
ATOM 744 C C . ILE A 1 98 ? 8.027 3.695 11.475 1.00 24.60 95 ILE A C 1
ATOM 745 O O . ILE A 1 98 ? 7.819 4.734 10.820 1.00 25.32 95 ILE A O 1
ATOM 750 N N . ILE A 1 99 ? 7.531 3.449 12.689 1.00 24.74 96 ILE A N 1
ATOM 751 C CA . ILE A 1 99 ? 6.744 4.445 13.395 1.00 25.50 96 ILE A CA 1
ATOM 752 C C . ILE A 1 99 ? 7.342 4.560 14.796 1.00 25.16 96 ILE A C 1
ATOM 753 O O . ILE A 1 99 ? 7.387 3.570 15.518 1.00 24.90 96 ILE A O 1
ATOM 758 N N . LEU A 1 100 ? 7.758 5.763 15.179 1.00 24.82 97 LEU A N 1
ATOM 759 C CA . LEU A 1 100 ? 8.208 6.052 16.535 1.00 26.21 97 LEU A CA 1
ATOM 760 C C . LEU A 1 100 ? 7.177 6.900 17.283 1.00 27.34 97 LEU A C 1
ATOM 761 O O . LEU A 1 100 ? 6.858 8.032 16.849 1.00 26.05 97 LEU A O 1
ATOM 766 N N . GLU A 1 101 ? 6.663 6.365 18.389 1.00 27.95 98 GLU A N 1
ATOM 767 C CA . GLU A 1 101 ? 5.693 7.106 19.196 1.00 31.23 98 GLU A CA 1
ATOM 768 C C . GLU A 1 101 ? 6.271 7.340 20.596 1.00 30.62 98 GLU A C 1
ATOM 769 O O . GLU A 1 101 ? 6.509 6.396 21.343 1.00 31.77 98 GLU A O 1
ATOM 775 N N . HIS A 1 102 ? 6.518 8.604 20.938 1.00 29.81 99 HIS A N 1
ATOM 776 C CA . HIS A 1 102 ? 7.175 8.963 22.179 1.00 30.41 99 HIS A CA 1
ATOM 777 C C . HIS A 1 102 ? 6.172 9.715 23.076 1.00 31.10 99 HIS A C 1
ATOM 778 O O . HIS A 1 102 ? 5.425 10.536 22.576 1.00 30.93 99 HIS A O 1
ATOM 785 N N . ASP A 1 103 ? 6.184 9.456 24.376 1.00 31.36 100 ASP A N 1
ATOM 786 C CA . ASP A 1 103 ? 5.136 9.995 25.271 1.00 33.45 100 ASP A CA 1
ATOM 787 C C . ASP A 1 103 ? 5.421 11.398 25.835 1.00 33.78 100 ASP A C 1
ATOM 788 O O . ASP A 1 103 ? 4.570 11.990 26.546 1.00 34.68 100 ASP A O 1
ATOM 793 N N . ASN A 1 104 ? 6.594 11.944 25.510 1.00 32.69 101 ASN A N 1
ATOM 794 C CA . ASN A 1 104 ? 6.975 13.265 26.002 1.00 31.91 101 ASN A CA 1
ATOM 795 C C . ASN A 1 104 ? 7.024 14.293 24.884 1.00 32.18 101 ASN A C 1
ATOM 796 O O . ASN A 1 104 ? 7.882 14.247 23.985 1.00 31.22 101 ASN A O 1
ATOM 801 N N . LYS A 1 105 ? 6.069 15.221 24.911 1.00 31.68 102 LYS A N 1
ATOM 802 C CA . LYS A 1 105 ? 5.881 16.154 23.800 1.00 32.10 102 LYS A CA 1
ATOM 803 C C . LYS A 1 105 ? 7.099 17.058 23.589 1.00 31.29 102 LYS A C 1
ATOM 804 O O . LYS A 1 105 ? 7.472 17.341 22.454 1.00 31.96 102 LYS A O 1
ATOM 810 N N . LEU A 1 106 ? 7.684 17.533 24.690 1.00 30.40 103 LEU A N 1
ATOM 811 C CA . LEU A 1 106 ? 8.828 18.437 24.634 1.00 30.25 103 LEU A CA 1
ATOM 812 C C . LEU A 1 106 ? 9.980 17.701 23.957 1.00 29.33 103 LEU A C 1
ATOM 813 O O . LEU A 1 106 ? 10.554 18.189 22.997 1.00 29.00 103 LEU A O 1
ATOM 818 N N . THR A 1 107 ? 10.280 16.510 24.471 1.00 28.35 104 THR A N 1
ATOM 819 C CA . THR A 1 107 ? 11.383 15.697 23.952 1.00 28.66 104 THR A CA 1
ATOM 820 C C . THR A 1 107 ? 11.153 15.330 22.497 1.00 28.28 104 THR A C 1
ATOM 821 O O . THR A 1 107 ? 12.096 15.357 21.693 1.00 28.89 104 THR A O 1
ATOM 825 N N . ALA A 1 108 ? 9.927 14.939 22.169 1.00 29.07 105 ALA A N 1
ATOM 826 C CA . ALA A 1 108 ? 9.592 14.651 20.754 1.00 29.99 105 ALA A CA 1
ATOM 827 C C . ALA A 1 108 ? 9.875 15.865 19.835 1.00 30.59 105 ALA A C 1
ATOM 828 O O . ALA A 1 108 ? 10.512 15.732 18.762 1.00 30.13 105 ALA A O 1
ATOM 830 N N . PHE A 1 109 ? 9.456 17.060 20.262 1.00 29.97 106 PHE A N 1
ATOM 831 C CA . PHE A 1 109 ? 9.703 18.286 19.489 1.00 29.97 106 PHE A CA 1
ATOM 832 C C . PHE A 1 109 ? 11.183 18.519 19.199 1.00 28.93 106 PHE A C 1
ATOM 833 O O . PHE A 1 109 ? 11.572 18.860 18.070 1.00 29.62 106 PHE A O 1
ATOM 841 N N . LEU A 1 110 ? 11.994 18.369 20.230 1.00 27.33 107 LEU A N 1
ATOM 842 C CA . LEU A 1 110 ? 13.415 18.632 20.089 1.00 27.89 107 LEU A CA 1
ATOM 843 C C . LEU A 1 110 ? 14.109 17.503 19.325 1.00 26.91 107 LEU A C 1
ATOM 844 O O . LEU A 1 110 ? 15.005 17.770 18.514 1.00 27.89 107 LEU A O 1
ATOM 849 N N . GLY A 1 111 ? 13.701 16.260 19.571 1.00 27.73 108 GLY A N 1
ATOM 850 C CA . GLY A 1 111 ? 14.391 15.101 18.950 1.00 27.60 108 GLY A CA 1
ATOM 851 C C . GLY A 1 111 ? 13.963 14.875 17.513 1.00 28.92 108 GLY A C 1
ATOM 852 O O . GLY A 1 111 ? 14.675 14.191 16.735 1.00 27.49 108 GLY A O 1
ATOM 853 N N . LYS A 1 112 ? 12.816 15.452 17.131 1.00 29.12 109 LYS A N 1
ATOM 854 C CA . LYS A 1 112 ? 12.232 15.153 15.812 1.00 31.48 109 LYS A CA 1
ATOM 855 C C . LYS A 1 112 ? 13.153 15.317 14.595 1.00 31.59 109 LYS A C 1
ATOM 856 O O . LYS A 1 112 ? 13.253 14.368 13.806 1.00 32.58 109 LYS A O 1
ATOM 862 N N . PRO A 1 113 ? 13.816 16.487 14.423 1.00 32.13 110 PRO A N 1
ATOM 863 C CA . PRO A 1 113 ? 14.649 16.552 13.216 1.00 30.99 110 PRO A CA 1
ATOM 864 C C . PRO A 1 113 ? 15.812 15.546 13.185 1.00 29.55 110 PRO A C 1
ATOM 865 O O . PRO A 1 113 ? 16.264 15.211 12.102 1.00 28.88 110 PRO A O 1
ATOM 869 N N . TYR A 1 114 ? 16.298 15.114 14.344 1.00 28.35 111 TYR A N 1
ATOM 870 C CA . TYR A 1 114 ? 17.384 14.112 14.430 1.00 27.22 111 TYR A CA 1
ATOM 871 C C . TYR A 1 114 ? 16.853 12.742 14.025 1.00 25.65 111 TYR A C 1
ATOM 872 O O . TYR A 1 114 ? 17.434 12.033 13.196 1.00 23.88 111 TYR A O 1
ATOM 881 N N . VAL A 1 115 ? 15.686 12.401 14.538 1.00 24.17 112 VAL A N 1
ATOM 882 C CA . VAL A 1 115 ? 15.046 11.142 14.157 1.00 24.97 112 VAL A CA 1
ATOM 883 C C . VAL A 1 115 ? 14.648 11.133 12.688 1.00 24.82 112 VAL A C 1
ATOM 884 O O . VAL A 1 115 ? 14.875 10.137 12.006 1.00 22.61 112 VAL A O 1
ATOM 888 N N . SER A 1 116 ? 14.041 12.221 12.204 1.00 25.97 113 SER A N 1
ATOM 889 C CA . SER A 1 116 ? 13.666 12.280 10.777 1.00 27.73 113 SER A CA 1
ATOM 890 C C . SER A 1 116 ? 14.892 12.242 9.869 1.00 26.59 113 SER A C 1
ATOM 891 O O . SER A 1 116 ? 14.860 11.604 8.820 1.00 27.05 113 SER A O 1
ATOM 894 N N . SER A 1 117 ? 15.983 12.888 10.257 1.00 26.20 114 SER A N 1
ATOM 895 C CA . SER A 1 117 ? 17.198 12.807 9.428 1.00 26.20 114 SER A CA 1
ATOM 896 C C . SER A 1 117 ? 17.714 11.345 9.360 1.00 24.99 114 SER A C 1
ATOM 897 O O . SER A 1 117 ? 18.207 10.849 8.314 1.00 25.53 114 SER A O 1
ATOM 900 N N . ASN A 1 118 ? 17.696 10.684 10.494 1.00 2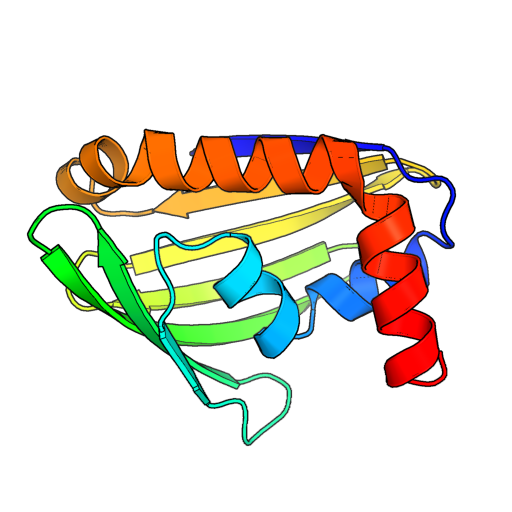2.93 115 ASN A N 1
ATOM 901 C CA . ASN A 1 118 ? 18.061 9.267 10.561 1.00 22.42 115 ASN A CA 1
ATOM 902 C C . ASN A 1 118 ? 17.169 8.403 9.704 1.00 21.67 115 ASN A C 1
ATOM 903 O O . ASN A 1 118 ? 17.641 7.559 8.953 1.00 20.40 115 ASN A O 1
ATOM 908 N N . LEU A 1 119 ? 15.859 8.610 9.809 1.00 20.82 116 LEU A N 1
ATOM 909 C CA . LEU A 1 119 ? 14.947 7.828 8.985 1.00 21.02 116 LEU A CA 1
ATOM 910 C C . LEU A 1 119 ? 15.114 8.062 7.485 1.00 19.82 116 LEU A C 1
ATOM 911 O O . LEU A 1 119 ? 15.015 7.123 6.695 1.00 19.98 116 LEU A O 1
ATOM 916 N N . ASP A 1 120 ? 15.344 9.315 7.092 1.00 20.65 117 ASP A N 1
ATOM 917 C CA . ASP A 1 120 ? 15.640 9.663 5.701 1.00 21.09 117 ASP A CA 1
ATOM 918 C C . ASP A 1 120 ? 16.890 8.990 5.207 1.00 21.95 117 ASP A C 1
ATOM 919 O O . ASP A 1 120 ? 16.890 8.434 4.125 1.00 22.27 117 ASP A O 1
ATOM 924 N N . ARG A 1 121 ? 17.975 9.054 6.006 1.00 21.80 118 ARG A N 1
ATOM 925 C CA . ARG A 1 121 ? 19.227 8.408 5.640 1.00 23.28 118 ARG A CA 1
ATOM 926 C C . ARG A 1 121 ? 19.044 6.876 5.524 1.00 22.13 118 ARG A C 1
ATOM 927 O O . ARG A 1 121 ? 19.520 6.255 4.590 1.00 21.86 118 ARG A O 1
ATOM 935 N N . LEU A 1 122 ? 18.342 6.270 6.469 1.00 21.63 119 LEU A N 1
ATOM 936 C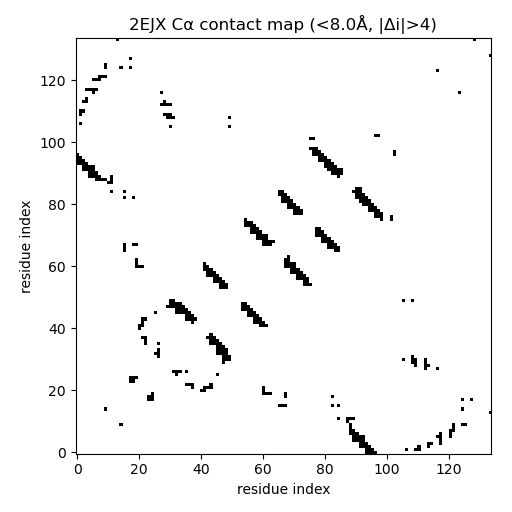 CA . LEU A 1 122 ? 18.048 4.833 6.388 1.00 23.88 119 LEU A CA 1
ATOM 937 C C . LEU A 1 122 ? 17.249 4.500 5.118 1.00 24.05 119 LEU A C 1
ATOM 938 O O . LEU A 1 122 ? 17.594 3.557 4.409 1.00 25.13 119 LEU A O 1
ATOM 943 N N . ALA A 1 123 ? 16.216 5.280 4.807 1.00 23.70 120 ALA A N 1
ATOM 944 C CA . ALA A 1 123 ? 15.404 5.012 3.619 1.00 23.82 120 ALA A CA 1
ATOM 945 C C . ALA A 1 123 ? 16.233 5.088 2.335 1.00 25.09 120 ALA A C 1
ATOM 946 O O . ALA A 1 123 ? 16.070 4.266 1.445 1.00 26.43 120 ALA A O 1
ATOM 948 N N . GLU A 1 124 ? 17.114 6.084 2.244 1.00 25.79 121 GLU A N 1
ATOM 949 C CA . GLU A 1 124 ? 17.924 6.350 1.049 1.00 25.51 121 GLU A CA 1
ATOM 950 C C . GLU A 1 124 ? 19.045 5.358 0.849 1.00 25.56 121 GLU A C 1
ATOM 951 O O . GLU A 1 124 ? 19.480 5.177 -0.288 1.00 26.82 121 GLU A O 1
ATOM 957 N N . ASN A 1 125 ? 19.524 4.729 1.938 1.00 23.63 122 ASN A N 1
ATOM 958 C CA . ASN A 1 125 ? 20.670 3.825 1.910 1.00 22.46 122 ASN A CA 1
ATOM 959 C C . ASN A 1 125 ? 20.379 2.380 2.369 1.00 22.71 122 ASN A C 1
ATOM 960 O O . ASN A 1 125 ? 21.286 1.600 2.621 1.00 21.31 122 ASN A O 1
ATOM 965 N N . ILE A 1 126 ? 19.107 2.016 2.446 1.00 21.20 123 ILE A N 1
ATOM 966 C CA . ILE A 1 126 ? 18.746 0.775 3.189 1.00 21.21 123 ILE A CA 1
ATOM 9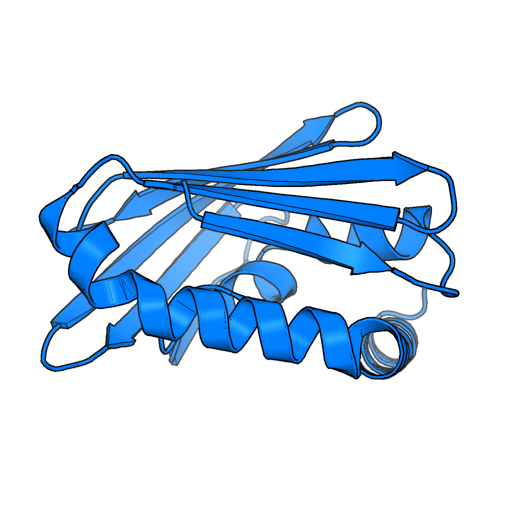67 C C . ILE A 1 126 ? 19.395 -0.465 2.620 1.00 21.19 123 ILE A C 1
ATOM 968 O O . ILE A 1 126 ? 19.935 -1.289 3.361 1.00 20.26 123 ILE A O 1
ATOM 973 N N . ASP A 1 127 ? 19.415 -0.596 1.298 1.00 21.61 124 ASP A N 1
ATOM 974 C CA . ASP A 1 127 ? 19.909 -1.869 0.753 1.00 22.16 124 ASP A CA 1
ATOM 975 C C . ASP A 1 127 ? 21.449 -2.073 0.912 1.00 21.47 124 ASP A C 1
ATOM 976 O O . ASP A 1 127 ? 21.895 -3.224 1.107 1.00 22.61 124 ASP A O 1
ATOM 981 N N . GLU A 1 128 ? 22.204 -0.966 0.822 1.00 22.78 125 GLU A N 1
ATOM 982 C CA . GLU A 1 128 ? 23.664 -0.927 1.062 1.00 22.64 125 GLU A CA 1
ATOM 983 C C . GLU A 1 128 ? 23.941 -1.165 2.545 1.00 22.83 125 GLU A C 1
ATOM 984 O O . GLU A 1 128 ? 24.803 -1.950 2.898 1.00 22.07 125 GLU A O 1
ATOM 990 N N . ILE A 1 129 ? 23.151 -0.537 3.416 1.00 21.88 126 ILE A N 1
ATOM 991 C CA . ILE A 1 129 ? 23.334 -0.785 4.880 1.00 21.09 126 ILE A CA 1
ATOM 992 C C . ILE A 1 129 ? 23.091 -2.300 5.206 1.00 20.75 126 ILE A C 1
ATOM 993 O O . ILE A 1 129 ? 23.873 -2.976 5.907 1.00 20.92 126 ILE A O 1
ATOM 998 N N . ILE A 1 130 ? 22.013 -2.859 4.682 1.00 19.42 127 ILE A N 1
ATOM 999 C CA . ILE A 1 130 ? 21.637 -4.229 4.989 1.00 20.06 127 ILE A CA 1
ATOM 1000 C C . ILE A 1 130 ? 22.580 -5.213 4.331 1.00 20.30 127 ILE A C 1
ATOM 1001 O O . ILE A 1 130 ? 22.861 -6.255 4.892 1.00 21.07 127 ILE A O 1
ATOM 1006 N N . ARG A 1 131 ? 23.069 -4.899 3.137 1.00 21.77 128 ARG A N 1
ATOM 1007 C CA . ARG A 1 131 ? 24.011 -5.799 2.475 1.00 22.11 128 ARG A CA 1
ATOM 1008 C C . ARG A 1 131 ? 25.256 -6.000 3.352 1.00 21.45 128 ARG A C 1
ATOM 1009 O O . ARG A 1 131 ? 25.716 -7.130 3.568 1.00 22.22 128 ARG A O 1
ATOM 1017 N N . LEU A 1 132 ? 25.783 -4.896 3.840 1.00 21.34 129 LEU A N 1
ATOM 1018 C CA . LEU A 1 132 ? 26.910 -4.938 4.802 1.00 21.72 129 LEU A CA 1
ATOM 1019 C C . LEU A 1 132 ? 26.572 -5.654 6.125 1.00 21.19 129 LEU A C 1
ATOM 1020 O O . LEU A 1 132 ? 27.409 -6.416 6.636 1.00 21.82 129 LEU A O 1
ATOM 1025 N N . GLU A 1 133 ? 25.379 -5.405 6.686 1.00 21.01 130 GLU A N 1
ATOM 1026 C CA . GLU A 1 133 ? 24.927 -6.150 7.879 1.00 21.74 130 GLU A CA 1
ATOM 1027 C C . GLU A 1 133 ? 24.910 -7.652 7.617 1.00 21.98 130 GLU A C 1
ATOM 1028 O O . GLU A 1 133 ? 25.343 -8.434 8.423 1.00 21.01 130 GLU A O 1
ATOM 1034 N N . ARG A 1 134 ? 24.381 -8.047 6.475 1.00 21.70 131 ARG A N 1
ATOM 1035 C CA . ARG A 1 134 ? 24.331 -9.460 6.120 1.00 22.01 131 ARG A CA 1
ATOM 1036 C C . ARG A 1 134 ? 25.698 -10.141 6.003 1.00 23.54 131 ARG A C 1
ATOM 1037 O O . ARG A 1 134 ? 25.859 -11.333 6.338 1.00 24.92 131 ARG A O 1
ATOM 1045 N N . ILE A 1 135 ? 26.669 -9.407 5.483 1.00 24.42 132 ILE A N 1
ATOM 1046 C CA . ILE A 1 135 ? 28.018 -9.956 5.286 1.00 25.23 132 ILE A CA 1
ATOM 1047 C C . ILE A 1 135 ? 28.580 -10.208 6.688 1.00 26.00 132 ILE A C 1
ATOM 1048 O O . ILE A 1 135 ? 29.114 -11.299 6.987 1.00 26.86 132 ILE A O 1
ATOM 1053 N N . LYS A 1 136 ? 28.393 -9.237 7.574 1.00 25.49 133 LYS A N 1
ATOM 1054 C CA . LYS A 1 136 ? 28.941 -9.333 8.941 1.00 26.59 133 LYS A CA 1
ATOM 1055 C C . LYS A 1 136 ? 28.215 -10.388 9.772 1.00 26.75 133 LYS A C 1
ATOM 1056 O O . LYS A 1 136 ? 28.848 -11.121 10.553 1.00 27.04 133 LYS A O 1
ATOM 1062 N N . ARG A 1 137 ? 26.890 -10.469 9.627 1.00 26.95 134 ARG A N 1
ATOM 1063 C CA . ARG A 1 137 ? 26.074 -11.442 10.404 1.00 25.89 134 ARG A CA 1
ATOM 1064 C C . ARG A 1 137 ? 26.025 -12.840 9.840 1.00 27.04 134 ARG A C 1
ATOM 1065 O O . ARG A 1 137 ? 25.545 -13.767 10.538 1.00 27.40 134 ARG A O 1
ATOM 1073 N N . LYS A 1 138 ? 26.474 -12.989 8.583 1.00 26.64 135 LYS A N 1
ATOM 1074 C CA . LYS A 1 138 ? 26.400 -14.243 7.830 1.00 28.27 135 LYS A CA 1
ATOM 1075 C C . LYS A 1 138 ? 24.959 -14.762 7.713 1.00 28.91 135 LYS A C 1
ATOM 1076 O O . LYS A 1 138 ? 24.661 -15.951 7.977 1.00 29.77 135 LYS A O 1
ATOM 1082 N N . ILE A 1 139 ? 24.071 -13.847 7.310 1.00 27.40 136 ILE A N 1
ATOM 1083 C CA . ILE A 1 139 ? 22.679 -14.201 7.025 1.00 27.28 136 ILE A CA 1
ATOM 1084 C C . ILE A 1 139 ? 22.242 -13.692 5.670 1.00 28.21 136 ILE A C 1
ATOM 1085 O O . ILE A 1 139 ? 21.189 -14.118 5.115 1.00 28.61 136 ILE A O 1
#

Secondary structure (DSSP, 8-state):
-EEEEEE-SS-HHHHHHHHT-HHHHHHHHSTTEEEEE--STTEEEEEEEETTEEEEEEEEEEEETTEEEEEEEETTEEEEEEEEEEETTEEEEEEEES-HHHHHHHHHHHHHHHHHHHHHHHHHHHHHHHHHT-

B-factor: mean 30.84, std 7.36, range [18.54, 57.48]

Nearest PDB structures (foldseek):
  2ejx-assembly1_A  TM=1.008E+00  e=7.058E-26  Sulfurisphaera tokodaii str. 7
  1xn6-assembly1_A  TM=4.578E-01  e=6.928E-04  Bacillus cereus
  7vd2-assembly1_B  TM=5.118E-01  e=3.237E+00  Homo sapiens
  7fy1-assembly1_A  TM=2.929E-01  e=6.473E-01  Homo sapiens
  1fdq-assembly2_B  TM=3.200E-01  e=3.846E+00  Homo sapiens

Foldseek 3Di:
DDKDKAFAPDFVVLLQVQCQACVRPVVLAFFAWDDWDCDDRFKIWTWGDDDHDIKIKIWGWDDDVQKIWTWMQMPQFTWIWMWGDPDRTMIMIDTDTPHPVCCVRRVVRRVVSSVVCRVCVHVVSVVVCVVVVD

Sequence (134 aa):
KVEKEIKTNQDIDVVMTIFSDPAFTIPQIFPGIASIKCIEPEIFEAEGKFLAFSYKVKGRVYKGVDEVRIIYDSDRGNGILYIRKKDNNTLQIILEHDNKLTAFLGKPYVSSNLDRLAENIDEIIRLERIKRKI

CATH classification: 3.30.530.20

Radius of gyration: 14.0 Å; Cα contacts (8 Å, |Δi|>4): 258; chains: 1; bounding box: 25×34×34 Å